Protein AF-N9QGU3-F1 (afdb_monomer_lite)

Secondary structure (DSSP, 8-state):
--HHHHHHHHHHHH-HHHHHHHHHHHHHSS-----HHHHHHHHHHHHHHHTS-S-------TTSSHHHHHHTHHHHHHHH-TT---------HHHHHHHHHS-EEE--SSSS-EEEEETTEEEEES-EEE---SSSS--HHHHHHHHHHHHHHHIIIIIS--

Radius of gyration: 21.76 Å; chains: 1; bounding box: 50×53×53 Å

Foldseek 3Di:
DDPVVVVLVVCLLQWLLSVLQVVCCVVPVDGDDDDPVSRVVRVVLNCVLVVVDVDDDDDDDPPPCVVSSVVSSVVSSCVNPVPDDDDDDDDDPVVVVCCQAQWDKAADDPDQWDWDQDPNDIDTDRIDTGHHDNDDDQDPVNVVVVCVVVVVCCVVPPVPPD

Sequence (162 aa):
MDLQTQVEKKLCEDEHLYFTRRFFKPRMGFKFTVNWHHVYISWIIDQVIAGEIANVVINVPPGAGKTELTTNLIPRGLALNARSRFLYLSFSQSLVAPHLHYGATILPKNGQYITFAVGGQYRKVKQSILPPRTQLGINAEDEAMVLDIVGSFIDEHLLRGT

Structure (mmCIF, N/CA/C/O backbone):
data_AF-N9QGU3-F1
#
_entry.id   AF-N9QGU3-F1
#
loop_
_atom_site.group_PDB
_atom_site.id
_atom_site.type_symbol
_atom_site.label_atom_id
_atom_site.label_alt_id
_atom_site.label_comp_id
_atom_site.label_asym_id
_atom_site.label_entity_id
_atom_site.label_seq_id
_atom_site.pdbx_PDB_ins_code
_atom_site.Cartn_x
_atom_site.Cartn_y
_atom_site.Cartn_z
_atom_site.occupancy
_atom_site.B_iso_or_equiv
_atom_site.auth_seq_id
_atom_site.auth_comp_id
_atom_site.auth_asym_id
_atom_site.auth_atom_id
_atom_site.pdbx_PDB_model_num
ATOM 1 N N . MET A 1 1 ? -14.659 0.119 25.244 1.00 64.62 1 MET A N 1
ATOM 2 C CA . MET A 1 1 ? -14.493 0.845 23.966 1.00 64.62 1 MET A CA 1
ATOM 3 C C . MET A 1 1 ? -15.879 1.302 23.548 1.00 64.62 1 MET A C 1
ATOM 5 O O . MET A 1 1 ? -16.780 0.473 23.591 1.00 64.62 1 MET A O 1
ATOM 9 N N . ASP A 1 2 ? -16.070 2.586 23.254 1.00 92.56 2 ASP A N 1
ATOM 10 C CA . ASP A 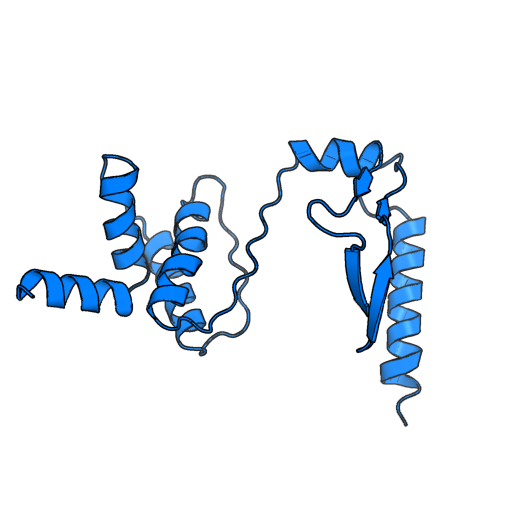1 2 ? -17.379 3.125 22.856 1.00 92.56 2 ASP A CA 1
ATOM 11 C C . ASP A 1 2 ? -17.925 2.420 21.596 1.00 92.56 2 ASP A C 1
ATOM 13 O O . ASP A 1 2 ? -17.138 1.937 20.776 1.00 92.56 2 ASP A O 1
ATOM 17 N N . LEU A 1 3 ? -19.252 2.322 21.458 1.00 91.62 3 LEU A N 1
ATOM 18 C CA . LEU A 1 3 ? -19.908 1.599 20.358 1.00 91.62 3 LEU A CA 1
ATOM 19 C C . LEU A 1 3 ? -19.495 2.181 19.003 1.00 91.62 3 LEU A C 1
ATOM 21 O O . LEU A 1 3 ? -19.197 1.437 18.069 1.00 91.62 3 LEU A O 1
ATOM 25 N N . GLN A 1 4 ? -19.395 3.508 18.922 1.00 90.56 4 GLN A N 1
ATOM 26 C CA . GLN A 1 4 ? -18.960 4.195 17.714 1.00 90.56 4 GLN A CA 1
ATOM 27 C C . GLN A 1 4 ? -17.544 3.765 17.316 1.00 90.56 4 GLN A C 1
ATOM 29 O O . GLN A 1 4 ? -17.307 3.383 16.173 1.00 90.56 4 GLN A O 1
ATOM 34 N N . THR A 1 5 ? -16.617 3.727 18.272 1.00 90.81 5 THR A N 1
ATOM 35 C CA . THR A 1 5 ? -15.236 3.287 18.036 1.00 90.81 5 THR A CA 1
ATOM 36 C C . THR A 1 5 ? -15.157 1.831 17.576 1.00 90.81 5 THR A C 1
ATOM 38 O O . THR A 1 5 ? -14.305 1.496 16.755 1.00 90.81 5 THR A O 1
ATOM 41 N N . GLN A 1 6 ? -16.042 0.958 18.067 1.00 92.94 6 GLN A N 1
ATOM 42 C CA . GLN A 1 6 ? -16.099 -0.437 17.616 1.00 92.94 6 GLN A CA 1
ATOM 43 C C . GLN A 1 6 ? -16.552 -0.544 16.154 1.00 92.94 6 GLN A C 1
ATOM 45 O O . GLN A 1 6 ? -15.943 -1.284 15.382 1.00 92.94 6 GLN A O 1
ATOM 50 N N . VAL A 1 7 ? -17.562 0.235 15.754 1.00 94.94 7 VAL A N 1
ATOM 51 C CA . VAL A 1 7 ? -18.033 0.292 14.360 1.00 94.94 7 VAL A CA 1
ATOM 52 C C . VAL A 1 7 ? -16.955 0.871 13.441 1.00 94.94 7 VAL A C 1
ATOM 54 O O . VAL A 1 7 ? -16.657 0.278 12.408 1.00 94.94 7 VAL A O 1
ATOM 57 N N . GLU A 1 8 ? -16.314 1.981 13.825 1.00 93.69 8 GLU A N 1
ATOM 58 C CA . GLU A 1 8 ? -15.224 2.577 13.034 1.00 93.69 8 GLU A CA 1
ATOM 59 C C . GLU A 1 8 ? -14.056 1.606 12.855 1.00 93.69 8 GLU A C 1
ATOM 61 O O . GLU A 1 8 ? -13.486 1.513 11.765 1.00 93.69 8 GLU A O 1
ATOM 66 N N . LYS A 1 9 ? -13.708 0.871 13.918 1.00 94.31 9 LYS A N 1
ATOM 67 C CA . LYS A 1 9 ? -12.677 -0.164 13.868 1.00 94.31 9 LYS A CA 1
ATOM 68 C C . LYS A 1 9 ? -13.058 -1.249 12.862 1.00 94.31 9 LYS A C 1
ATOM 70 O O . LYS A 1 9 ? -12.246 -1.562 11.998 1.00 94.31 9 LYS A O 1
ATOM 75 N N . LYS A 1 10 ? -14.281 -1.779 12.943 1.00 95.38 10 LYS A N 1
ATOM 76 C CA . LYS A 1 10 ? -14.742 -2.844 12.047 1.00 95.38 10 LYS A CA 1
ATOM 77 C C . LYS A 1 10 ? -14.736 -2.398 10.581 1.00 95.38 10 LYS A C 1
ATOM 79 O O . LYS A 1 10 ? -14.210 -3.105 9.732 1.00 95.38 10 LYS A O 1
ATOM 84 N N . LEU A 1 11 ? -15.199 -1.180 10.298 1.00 95.69 11 LEU A N 1
ATOM 85 C CA . LEU A 1 11 ? -15.144 -0.599 8.950 1.00 95.69 11 LEU A CA 1
ATOM 86 C C . LEU A 1 11 ? -13.706 -0.408 8.446 1.00 95.69 11 LEU A C 1
ATOM 88 O O . LEU A 1 11 ? -13.435 -0.605 7.268 1.00 95.69 11 LEU A O 1
ATOM 92 N N . CYS A 1 12 ? -12.766 -0.043 9.321 1.00 95.25 12 CYS A N 1
ATOM 93 C CA . CYS A 1 12 ? -11.347 0.036 8.962 1.00 95.25 12 CYS A CA 1
ATOM 94 C C . CYS A 1 12 ? -10.741 -1.341 8.641 1.00 95.25 12 CYS A C 1
ATOM 96 O O . CYS A 1 12 ? -9.846 -1.440 7.798 1.00 95.25 12 CYS A O 1
ATOM 98 N N . GLU A 1 13 ? -11.196 -2.391 9.323 1.00 93.88 13 GLU A N 1
ATOM 99 C CA . GLU A 1 13 ? -10.771 -3.769 9.072 1.00 93.88 13 GLU A CA 1
ATOM 100 C C . GLU A 1 13 ? -11.359 -4.309 7.768 1.00 93.88 13 GLU A C 1
ATOM 102 O O . GLU A 1 13 ? -10.638 -4.972 7.029 1.00 93.88 13 GLU A O 1
ATOM 107 N N . ASP A 1 14 ? -12.604 -3.965 7.438 1.00 94.06 14 ASP A N 1
ATOM 108 C CA . ASP A 1 14 ? -13.337 -4.551 6.309 1.00 94.06 14 ASP A CA 1
ATOM 109 C C . ASP A 1 14 ? -13.171 -3.767 4.996 1.00 94.06 14 ASP A C 1
ATOM 111 O O . ASP A 1 14 ? -13.054 -4.378 3.938 1.00 94.06 14 ASP A O 1
ATOM 115 N N . GLU A 1 15 ? -13.084 -2.434 5.043 1.00 96.06 15 GLU A N 1
ATOM 116 C CA . GLU A 1 15 ? -13.094 -1.586 3.844 1.00 96.06 15 GLU A CA 1
ATOM 117 C C . GLU A 1 15 ? -11.818 -0.746 3.695 1.00 96.06 15 GLU A C 1
ATOM 119 O O . GLU A 1 15 ? -11.546 0.186 4.470 1.00 96.06 15 GLU A O 1
ATOM 124 N N . HIS A 1 16 ? -11.066 -0.979 2.613 1.00 96.75 16 HIS A N 1
ATOM 125 C CA . HIS A 1 16 ? -9.835 -0.227 2.349 1.00 96.75 16 HIS A CA 1
ATOM 126 C C . HIS A 1 16 ? -10.070 1.277 2.153 1.00 96.75 16 HIS A C 1
ATOM 128 O O . HIS A 1 16 ? -9.282 2.122 2.603 1.00 96.75 16 HIS A O 1
ATOM 134 N N . LEU A 1 17 ? -11.176 1.639 1.495 1.00 96.31 17 LEU A N 1
ATOM 135 C CA . LEU A 1 17 ? -11.512 3.039 1.243 1.00 96.31 17 LEU A CA 1
ATOM 136 C C . LEU A 1 17 ? -11.862 3.769 2.541 1.00 96.31 17 LEU A C 1
ATOM 138 O O . LEU A 1 17 ? -11.448 4.916 2.733 1.00 96.31 17 LEU A O 1
ATOM 142 N N . TYR A 1 18 ? -12.612 3.120 3.435 1.00 96.50 18 TYR A N 1
ATOM 143 C CA . TYR A 1 18 ? -12.956 3.700 4.728 1.00 96.50 18 TYR A CA 1
ATOM 144 C C . TYR A 1 18 ? -11.695 3.941 5.556 1.00 96.50 18 TYR A C 1
ATOM 146 O O . TYR A 1 18 ? -11.479 5.068 6.012 1.00 96.50 18 TYR A O 1
ATOM 154 N N . PHE A 1 19 ? -10.825 2.928 5.656 1.00 96.75 19 PHE A N 1
ATOM 155 C CA . PHE A 1 19 ? -9.526 3.041 6.317 1.00 96.75 19 PHE A CA 1
ATOM 156 C C . PHE A 1 19 ? -8.741 4.246 5.781 1.00 96.75 19 PHE A C 1
ATOM 158 O O . PHE A 1 19 ? -8.364 5.146 6.536 1.00 96.75 19 PHE A O 1
ATOM 165 N N . THR A 1 20 ? -8.583 4.328 4.457 1.00 95.31 20 THR A N 1
ATOM 166 C CA . THR A 1 20 ? -7.857 5.423 3.802 1.00 95.31 20 THR A C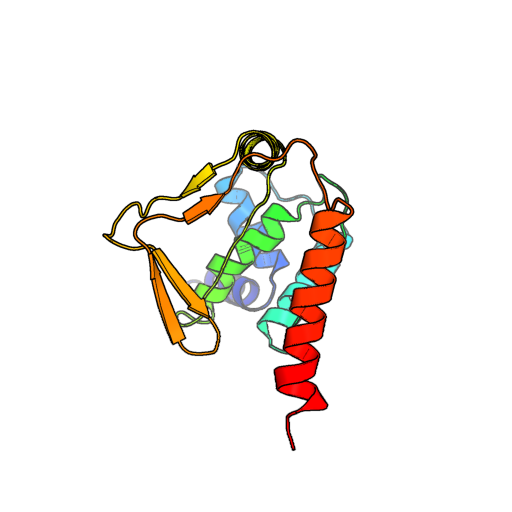A 1
ATOM 167 C C . THR A 1 20 ? -8.441 6.785 4.179 1.00 95.31 20 THR A C 1
ATOM 169 O O . THR A 1 20 ? -7.721 7.676 4.624 1.00 95.31 20 THR A O 1
ATOM 172 N N . ARG A 1 21 ? -9.764 6.960 4.083 1.00 94.62 21 ARG A N 1
ATOM 173 C CA . ARG A 1 21 ? -10.427 8.235 4.409 1.00 94.62 21 ARG A CA 1
ATOM 174 C C . ARG A 1 21 ? -10.283 8.604 5.886 1.00 94.62 21 ARG A C 1
ATOM 176 O O . ARG A 1 21 ? -10.092 9.783 6.206 1.00 94.62 21 ARG A O 1
ATOM 183 N N . ARG A 1 22 ? -10.384 7.611 6.773 1.00 94.50 22 ARG A N 1
ATOM 184 C CA . ARG A 1 22 ? -10.334 7.787 8.227 1.00 94.50 22 ARG A CA 1
ATOM 185 C C . ARG A 1 22 ? -8.969 8.274 8.701 1.00 94.50 22 ARG A C 1
ATOM 187 O O . ARG A 1 22 ? -8.927 9.128 9.591 1.00 94.50 22 ARG A O 1
ATOM 194 N N . PHE A 1 23 ? -7.890 7.775 8.097 1.00 93.19 23 PHE A N 1
ATOM 195 C CA . PHE A 1 23 ? -6.513 8.170 8.418 1.00 93.19 23 PHE A CA 1
ATOM 196 C C . PHE A 1 23 ? -5.998 9.346 7.574 1.00 93.19 23 PHE A C 1
ATOM 198 O O . PHE A 1 23 ? -5.131 10.091 8.031 1.00 93.19 23 PHE A O 1
ATOM 205 N N . PHE A 1 24 ? -6.583 9.603 6.401 1.00 93.06 24 PHE A N 1
ATOM 206 C CA . PHE A 1 24 ? -6.253 10.774 5.586 1.00 93.06 24 PHE A CA 1
ATOM 207 C C . PHE A 1 24 ? -6.634 12.090 6.271 1.00 93.06 24 PHE A C 1
ATOM 209 O O . PHE A 1 24 ? -5.816 13.004 6.362 1.00 93.06 24 PHE A O 1
ATOM 216 N N . LYS A 1 25 ? -7.869 12.188 6.783 1.00 91.25 25 LYS A N 1
ATOM 217 C CA . LYS A 1 25 ? -8.404 13.424 7.376 1.00 91.25 25 LYS A CA 1
ATOM 218 C C . LYS A 1 25 ? -7.527 14.009 8.498 1.00 91.25 25 LYS A C 1
ATOM 220 O O . LYS A 1 25 ? -7.215 15.194 8.412 1.00 91.25 25 LYS A O 1
ATOM 225 N N . PRO A 1 26 ? -7.121 13.246 9.533 1.00 91.94 26 PRO A N 1
ATOM 226 C CA . PRO A 1 26 ? -6.262 13.787 10.585 1.00 91.94 26 PRO A CA 1
ATOM 227 C C . PRO A 1 26 ? -4.847 14.114 10.089 1.00 91.94 26 PRO A C 1
ATOM 229 O O . PRO A 1 26 ? -4.231 15.028 10.620 1.00 91.94 26 PRO A O 1
ATOM 232 N N . ARG A 1 27 ? -4.337 13.407 9.068 1.00 91.75 27 ARG A N 1
ATOM 233 C CA . ARG A 1 27 ? -2.981 13.621 8.541 1.00 91.75 27 ARG A CA 1
ATOM 234 C C . ARG A 1 27 ? -2.871 14.854 7.646 1.00 91.75 27 ARG A C 1
ATOM 236 O O . ARG A 1 27 ? -1.864 15.547 7.695 1.00 91.75 27 ARG A O 1
ATOM 243 N N . MET A 1 28 ? -3.891 15.110 6.829 1.00 90.12 28 MET A N 1
ATOM 244 C CA . MET A 1 28 ? -3.870 16.170 5.814 1.00 90.12 28 MET A CA 1
ATOM 245 C C . MET A 1 28 ? -4.678 17.409 6.214 1.00 90.12 28 MET A C 1
ATOM 247 O O . MET A 1 28 ? -4.553 18.449 5.578 1.00 90.12 28 MET A O 1
ATOM 251 N N . GLY A 1 29 ? -5.527 17.317 7.242 1.00 90.88 29 GLY A N 1
ATOM 252 C CA . GLY A 1 29 ? -6.356 18.428 7.722 1.00 90.88 29 GLY A CA 1
ATOM 253 C C . GLY A 1 29 ? -7.638 18.675 6.915 1.00 90.88 29 GLY A C 1
ATOM 254 O O . GLY A 1 29 ? -8.444 19.521 7.293 1.00 90.88 29 GLY A O 1
ATOM 255 N N . PHE A 1 30 ? -7.885 17.917 5.841 1.00 92.00 30 PHE A N 1
ATOM 256 C CA . PHE A 1 30 ? -9.101 18.008 5.026 1.00 92.00 30 PHE A CA 1
ATOM 257 C C . PHE A 1 30 ? -9.639 16.626 4.634 1.00 92.00 30 PHE A C 1
ATOM 259 O O . PHE A 1 30 ? -8.974 15.602 4.785 1.00 92.00 30 PHE A O 1
ATOM 266 N N . LYS A 1 31 ? -10.894 16.571 4.170 1.00 91.31 31 LYS A N 1
ATOM 267 C CA . LYS A 1 31 ? -11.543 15.309 3.783 1.00 91.31 31 LYS A CA 1
ATOM 268 C C . LYS A 1 31 ? -10.977 14.796 2.458 1.00 91.31 31 LYS A C 1
ATOM 270 O O . LYS A 1 31 ? -10.845 15.556 1.508 1.00 91.31 31 LYS A O 1
ATOM 275 N N . PHE A 1 32 ? -10.732 13.492 2.376 1.00 92.12 32 PHE A N 1
ATOM 276 C CA . PHE A 1 32 ? -10.380 12.838 1.119 1.00 92.12 32 PHE A CA 1
ATOM 277 C C . PHE A 1 32 ? -11.567 12.878 0.144 1.00 92.12 32 PHE A C 1
ATOM 279 O O . PHE A 1 32 ? -12.641 12.349 0.457 1.00 92.12 32 PHE A O 1
ATOM 286 N N . THR A 1 33 ? -11.374 13.489 -1.026 1.00 91.81 33 THR A N 1
ATOM 287 C CA . THR A 1 33 ? -12.392 13.556 -2.083 1.00 91.81 33 THR A CA 1
ATOM 288 C C . THR A 1 33 ? -12.451 12.228 -2.831 1.00 91.81 33 THR A C 1
ATOM 290 O O . THR A 1 33 ? -11.509 11.828 -3.515 1.00 91.81 33 THR A O 1
ATOM 293 N N . VAL A 1 34 ? -13.570 11.523 -2.683 1.00 93.44 34 VAL A N 1
ATOM 294 C CA . VAL A 1 34 ? -13.781 10.214 -3.307 1.00 93.44 34 VAL A CA 1
ATOM 295 C C . VAL A 1 34 ? -14.281 10.397 -4.737 1.00 93.44 34 VAL A C 1
ATOM 297 O O . VAL A 1 34 ? -15.135 11.237 -4.999 1.00 93.44 34 VAL A O 1
ATOM 300 N N . ASN A 1 35 ? -13.755 9.579 -5.642 1.00 92.06 35 ASN A N 1
ATOM 301 C CA . ASN A 1 35 ? -14.207 9.447 -7.019 1.00 92.06 35 ASN A CA 1
ATOM 302 C C . ASN A 1 35 ? -14.414 7.946 -7.306 1.00 92.06 35 ASN A C 1
ATOM 304 O O . ASN A 1 35 ? -13.922 7.107 -6.545 1.00 92.06 35 ASN A O 1
ATOM 308 N N . TRP A 1 36 ? -15.144 7.602 -8.367 1.00 94.81 36 TRP A N 1
ATOM 309 C CA . TRP A 1 36 ? -15.560 6.233 -8.686 1.00 94.81 36 TRP A CA 1
ATOM 310 C C . TRP A 1 36 ? -14.375 5.261 -8.759 1.00 94.81 36 TRP A C 1
ATOM 312 O O . TRP A 1 36 ? -14.449 4.147 -8.242 1.00 94.81 36 TRP A O 1
ATOM 322 N N . HIS A 1 37 ? -13.240 5.697 -9.314 1.00 92.25 37 HIS A N 1
ATOM 323 C CA . HIS A 1 37 ? -12.059 4.848 -9.456 1.00 92.25 37 HIS A CA 1
ATOM 324 C C . HIS A 1 37 ? -11.413 4.530 -8.106 1.00 92.25 37 HIS A C 1
ATOM 326 O O . HIS A 1 37 ? -10.859 3.450 -7.945 1.00 92.25 37 HIS A O 1
ATOM 332 N N . HIS A 1 38 ? -11.529 5.409 -7.103 1.00 94.94 38 HIS A N 1
ATOM 333 C CA . HIS A 1 38 ? -11.060 5.106 -5.747 1.00 94.94 38 HIS A CA 1
ATOM 334 C C . HIS A 1 38 ? -11.871 3.970 -5.117 1.00 94.94 38 HIS A C 1
ATOM 336 O O . HIS A 1 38 ? -11.296 3.138 -4.419 1.00 94.94 38 HIS A O 1
ATOM 342 N N . VAL A 1 39 ? -13.183 3.926 -5.373 1.00 95.44 39 VAL A N 1
ATOM 343 C CA . VAL A 1 39 ? -14.062 2.844 -4.904 1.00 95.44 39 VAL A CA 1
ATOM 344 C C . VAL A 1 39 ? -13.638 1.528 -5.546 1.00 95.44 39 VAL A C 1
ATOM 346 O O . VAL A 1 39 ? -13.387 0.557 -4.839 1.00 95.44 39 VAL A O 1
ATOM 349 N N . TYR A 1 40 ? -13.461 1.526 -6.868 1.00 95.44 40 TYR A N 1
ATOM 350 C CA . TYR A 1 40 ? -13.082 0.323 -7.604 1.00 95.44 40 TYR A CA 1
ATOM 351 C C . TYR A 1 40 ? -11.686 -0.196 -7.229 1.00 95.44 40 TYR A C 1
ATOM 353 O O . TYR A 1 40 ? -11.520 -1.378 -6.945 1.00 95.44 40 TYR A O 1
ATOM 361 N N . ILE A 1 41 ? -10.684 0.685 -7.144 1.00 95.25 41 ILE A N 1
ATOM 362 C CA . ILE A 1 41 ? -9.324 0.308 -6.730 1.00 95.25 41 ILE A CA 1
ATOM 363 C C . ILE A 1 41 ? -9.315 -0.226 -5.296 1.00 95.25 41 ILE A C 1
ATOM 365 O O . ILE A 1 41 ? -8.625 -1.200 -5.016 1.00 95.25 41 ILE A O 1
ATOM 369 N N . SER A 1 42 ? -10.081 0.390 -4.391 1.00 95.94 42 SER A N 1
ATOM 370 C CA . SER A 1 42 ? -10.168 -0.079 -3.005 1.00 95.94 42 SER A CA 1
ATOM 371 C C . SER A 1 42 ? -10.791 -1.466 -2.922 1.00 95.94 42 SER A C 1
ATOM 373 O O . SER A 1 42 ? -10.243 -2.313 -2.231 1.00 95.94 42 SER A O 1
ATOM 375 N N . TRP A 1 43 ? -11.850 -1.726 -3.696 1.00 96.00 43 TRP A N 1
ATOM 376 C CA . TRP A 1 43 ? -12.441 -3.060 -3.795 1.00 96.00 43 TRP A CA 1
ATOM 377 C C . TRP A 1 43 ? -11.429 -4.098 -4.297 1.00 96.00 43 TRP A C 1
ATOM 379 O O . TRP A 1 43 ? -11.297 -5.158 -3.693 1.00 96.00 43 TRP A O 1
ATOM 389 N N . ILE A 1 44 ? -10.648 -3.779 -5.337 1.00 96.50 44 ILE A N 1
ATOM 390 C CA . ILE A 1 44 ? -9.570 -4.662 -5.815 1.00 96.50 44 ILE A CA 1
ATOM 391 C C . ILE A 1 44 ? -8.542 -4.928 -4.705 1.00 96.50 44 ILE A C 1
ATOM 393 O O . ILE A 1 44 ? -8.124 -6.066 -4.510 1.00 96.50 44 ILE A O 1
ATOM 397 N N . ILE A 1 45 ? -8.135 -3.894 -3.964 1.00 95.50 45 ILE A N 1
ATOM 398 C CA . ILE A 1 45 ? -7.202 -4.039 -2.839 1.00 95.50 45 ILE A CA 1
ATOM 399 C C . ILE A 1 45 ? -7.792 -4.940 -1.744 1.00 95.50 45 ILE A C 1
ATOM 401 O O . ILE A 1 45 ? -7.071 -5.772 -1.197 1.00 95.50 45 ILE A O 1
ATOM 405 N N . ASP A 1 46 ? -9.087 -4.818 -1.451 1.00 96.12 46 ASP A N 1
ATOM 406 C CA . ASP A 1 46 ? -9.774 -5.694 -0.499 1.00 96.12 46 ASP A CA 1
ATOM 407 C C . ASP A 1 46 ? -9.739 -7.162 -0.959 1.00 96.12 46 ASP A C 1
ATOM 409 O O . ASP A 1 46 ? -9.451 -8.042 -0.149 1.00 96.12 46 ASP A O 1
ATOM 413 N N . GLN A 1 47 ? -9.910 -7.435 -2.259 1.00 96.31 47 GLN A N 1
ATOM 414 C CA . GLN A 1 47 ? -9.754 -8.790 -2.813 1.00 96.31 47 GLN A CA 1
ATOM 415 C C . GLN A 1 47 ? -8.315 -9.324 -2.686 1.00 96.31 47 GLN A C 1
ATOM 417 O O . GLN A 1 47 ? -8.115 -10.506 -2.411 1.00 96.31 47 GLN A O 1
ATOM 422 N N . VAL A 1 48 ? -7.301 -8.464 -2.845 1.00 94.38 48 VAL A N 1
ATOM 423 C CA . VAL A 1 48 ? -5.889 -8.845 -2.641 1.00 94.38 48 VAL A CA 1
ATOM 424 C C . VAL A 1 48 ? -5.621 -9.200 -1.177 1.00 94.38 48 VAL A C 1
ATOM 426 O O . VAL A 1 48 ? -4.962 -10.198 -0.897 1.00 94.38 48 VAL A O 1
ATOM 429 N N . ILE A 1 49 ? -6.146 -8.417 -0.231 1.00 92.94 49 ILE A N 1
ATOM 430 C CA . ILE A 1 49 ? -5.992 -8.689 1.208 1.00 92.94 49 ILE A CA 1
ATOM 431 C C . ILE A 1 49 ? -6.714 -9.977 1.610 1.00 92.94 49 ILE A C 1
ATOM 433 O O . ILE A 1 49 ? -6.183 -10.735 2.422 1.00 92.94 49 ILE A O 1
ATOM 437 N N . ALA A 1 50 ? -7.890 -10.238 1.034 1.00 92.38 50 ALA A N 1
ATOM 438 C CA . ALA A 1 50 ? -8.630 -11.481 1.240 1.00 92.38 50 ALA A CA 1
ATOM 439 C C . ALA A 1 50 ? -7.908 -12.715 0.662 1.00 92.38 50 ALA A C 1
ATOM 441 O O . ALA A 1 50 ? -8.217 -13.838 1.049 1.00 92.38 50 ALA A O 1
ATOM 442 N N . GLY A 1 51 ? -6.924 -12.516 -0.223 1.00 93.12 51 GLY A N 1
ATOM 443 C CA . GLY A 1 51 ? -6.191 -13.591 -0.892 1.00 93.12 51 GLY A CA 1
ATOM 444 C C . GLY A 1 51 ? -6.866 -14.112 -2.163 1.00 93.12 51 GLY A C 1
ATOM 445 O O . GLY A 1 51 ? -6.335 -15.023 -2.790 1.00 93.12 51 GLY A O 1
ATOM 446 N N . GLU A 1 52 ? -7.984 -13.510 -2.578 1.00 96.56 52 GLU A N 1
ATOM 447 C CA . GLU A 1 52 ? -8.714 -13.865 -3.804 1.00 96.56 52 GLU A CA 1
ATOM 448 C C . GLU A 1 52 ? -7.941 -13.454 -5.069 1.00 96.56 52 GLU A C 1
ATOM 450 O O . GLU A 1 52 ? -8.055 -14.081 -6.122 1.00 96.56 52 GLU A O 1
ATOM 455 N N . ILE A 1 53 ? -7.114 -12.404 -4.972 1.00 95.38 53 ILE A N 1
ATOM 456 C CA . ILE A 1 53 ? -6.247 -11.932 -6.059 1.00 95.38 53 ILE A CA 1
ATOM 457 C C . ILE A 1 53 ? -4.790 -11.947 -5.598 1.00 95.38 53 ILE A C 1
ATOM 459 O O . ILE A 1 53 ? -4.373 -11.127 -4.783 1.00 95.38 53 ILE A O 1
ATOM 463 N N . ALA A 1 54 ? -3.987 -12.843 -6.175 1.00 92.31 54 ALA A N 1
ATOM 464 C CA . ALA A 1 54 ? -2.562 -12.949 -5.856 1.00 92.31 54 ALA A CA 1
ATOM 465 C C . ALA A 1 54 ? -1.710 -11.840 -6.501 1.00 92.31 54 ALA A C 1
ATOM 467 O O . ALA A 1 54 ? -0.760 -11.357 -5.892 1.00 92.31 54 ALA A O 1
ATOM 468 N N . ASN A 1 55 ? -2.039 -11.437 -7.735 1.00 93.06 55 ASN A N 1
ATOM 469 C CA . ASN A 1 55 ? -1.270 -10.460 -8.506 1.00 93.06 55 ASN A CA 1
ATOM 470 C C . ASN A 1 55 ? -2.210 -9.471 -9.196 1.00 93.06 55 ASN A C 1
ATOM 472 O O . ASN A 1 55 ? -3.158 -9.877 -9.864 1.00 93.06 55 ASN A O 1
ATOM 476 N N . VAL A 1 56 ? -1.923 -8.174 -9.070 1.00 93.44 56 VAL A N 1
ATOM 477 C CA . VAL A 1 56 ? -2.724 -7.107 -9.675 1.00 9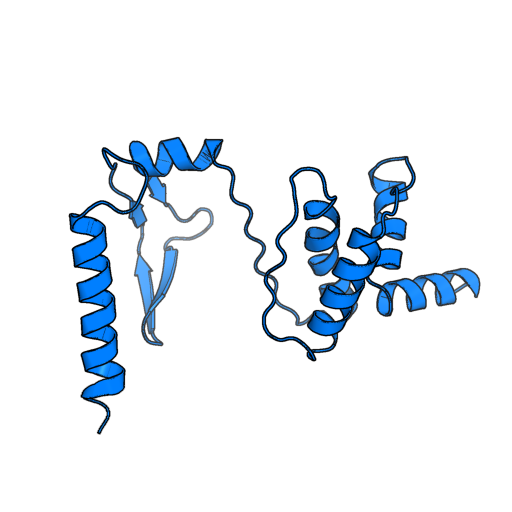3.44 56 VAL A CA 1
ATOM 478 C C . VAL A 1 56 ? -1.832 -6.041 -10.305 1.00 93.44 56 VAL A C 1
ATOM 480 O O . VAL A 1 56 ? -0.824 -5.634 -9.727 1.00 93.44 56 VAL A O 1
ATOM 483 N N . VAL A 1 57 ? -2.233 -5.548 -11.478 1.00 93.44 57 VAL A N 1
ATOM 484 C CA . VAL A 1 57 ? -1.661 -4.354 -12.110 1.00 93.44 57 VAL A CA 1
ATOM 485 C C . VAL A 1 57 ? -2.756 -3.298 -12.223 1.00 93.44 57 VAL A C 1
ATOM 487 O O . VAL A 1 57 ? -3.804 -3.544 -12.813 1.00 93.44 57 VAL A O 1
ATOM 490 N N . ILE A 1 58 ? -2.515 -2.115 -11.656 1.00 89.62 58 ILE A N 1
ATOM 491 C CA . ILE A 1 58 ? -3.464 -0.996 -11.671 1.00 89.62 58 ILE A CA 1
ATOM 492 C C . ILE A 1 58 ? -2.869 0.132 -12.513 1.00 89.62 58 ILE A C 1
ATOM 494 O O . ILE A 1 58 ? -1.911 0.784 -12.096 1.00 89.62 58 ILE A O 1
ATOM 498 N N . ASN A 1 59 ? -3.448 0.374 -13.689 1.00 90.94 59 ASN A N 1
ATOM 499 C CA . ASN A 1 59 ? -3.061 1.483 -14.557 1.00 90.94 59 ASN A CA 1
ATOM 500 C C . ASN A 1 59 ? -3.995 2.681 -14.338 1.00 90.94 59 ASN A C 1
ATOM 502 O O . ASN A 1 59 ? -5.198 2.584 -14.575 1.00 90.94 59 ASN A O 1
ATOM 506 N N . VAL A 1 60 ? -3.447 3.805 -13.878 1.00 87.19 60 VAL A N 1
ATOM 507 C CA . VAL A 1 60 ? -4.206 5.026 -13.576 1.00 87.19 60 VAL A CA 1
ATOM 508 C C . VAL A 1 60 ? -3.392 6.280 -13.896 1.00 87.19 60 VAL A C 1
ATOM 510 O O . VAL A 1 60 ? -2.165 6.266 -13.752 1.00 87.19 60 VAL A O 1
ATOM 513 N N . PRO A 1 61 ? -4.051 7.389 -14.280 1.00 85.38 61 PRO A N 1
ATOM 514 C CA . PRO A 1 61 ? -3.367 8.636 -14.596 1.00 85.38 61 PRO A CA 1
ATOM 515 C C . PRO A 1 61 ? -2.681 9.267 -13.367 1.00 85.38 61 PRO A C 1
ATOM 517 O O . PRO A 1 61 ? -2.998 8.944 -12.212 1.00 85.38 61 PRO A O 1
ATOM 520 N N . PRO A 1 62 ? -1.739 10.206 -13.581 1.00 84.12 62 PRO A N 1
ATOM 521 C CA . PRO A 1 62 ? -1.171 10.994 -12.493 1.00 84.12 62 PRO A CA 1
ATOM 522 C C . PRO A 1 62 ? -2.268 11.757 -11.733 1.00 84.12 62 PRO A C 1
ATOM 524 O O . PRO A 1 62 ? -3.283 12.152 -12.296 1.00 84.12 62 PRO A O 1
ATOM 527 N N . GLY A 1 63 ? -2.075 11.942 -10.425 1.00 81.88 63 GLY A N 1
ATOM 528 C CA . GLY A 1 63 ? -3.055 12.617 -9.565 1.00 81.88 63 GLY A CA 1
ATOM 529 C C . GLY A 1 63 ? -4.270 11.770 -9.155 1.00 81.88 63 GLY A C 1
ATOM 530 O O . GLY A 1 63 ? -5.068 12.233 -8.348 1.00 81.88 63 GLY A O 1
ATOM 531 N N . ALA A 1 64 ? -4.389 10.514 -9.599 1.00 85.69 64 ALA A N 1
ATOM 532 C CA . ALA A 1 64 ? -5.526 9.634 -9.287 1.00 85.69 64 ALA A CA 1
ATOM 533 C C . ALA A 1 64 ? -5.590 9.113 -7.831 1.00 85.69 64 ALA A C 1
ATOM 535 O O . ALA A 1 64 ? -6.225 8.096 -7.573 1.00 85.69 64 ALA A O 1
ATOM 536 N N . GLY A 1 65 ? -4.871 9.724 -6.883 1.00 84.50 65 GLY A N 1
ATOM 537 C CA . GLY A 1 65 ? -4.853 9.275 -5.484 1.00 84.50 65 GLY A CA 1
ATOM 538 C C . GLY A 1 65 ? -4.177 7.916 -5.241 1.00 84.50 65 GLY A C 1
ATOM 539 O O . GLY A 1 65 ? -4.166 7.444 -4.108 1.00 84.50 65 GLY A O 1
ATOM 540 N N . LYS A 1 66 ? -3.566 7.301 -6.268 1.00 88.69 66 LYS A N 1
ATOM 541 C CA . LYS A 1 66 ? -2.949 5.962 -6.189 1.00 88.69 66 LYS A CA 1
ATOM 542 C C . LYS A 1 66 ? -1.981 5.794 -5.025 1.00 88.69 66 LYS A C 1
ATOM 544 O O . LYS A 1 66 ? -2.055 4.795 -4.327 1.00 88.69 66 LYS A O 1
ATOM 549 N N . THR A 1 67 ? -1.121 6.788 -4.795 1.00 87.75 67 THR A N 1
ATOM 550 C CA . THR A 1 67 ? -0.109 6.738 -3.737 1.00 87.75 67 THR A CA 1
ATOM 551 C C . THR A 1 67 ? -0.776 6.569 -2.382 1.00 87.75 67 THR A C 1
ATOM 553 O O . THR A 1 67 ? -0.341 5.737 -1.604 1.00 87.75 67 THR A O 1
ATOM 556 N N . GLU A 1 68 ? -1.862 7.300 -2.135 1.00 90.81 68 GLU A N 1
ATOM 557 C CA . GLU A 1 68 ? -2.595 7.247 -0.873 1.00 90.81 68 GLU A CA 1
ATOM 558 C C . GLU A 1 68 ? -3.262 5.888 -0.648 1.00 90.81 68 GLU A C 1
ATOM 560 O O . GLU A 1 68 ? -3.219 5.343 0.452 1.00 90.81 68 GLU A O 1
ATOM 565 N N . LEU A 1 69 ? -3.850 5.315 -1.699 1.00 91.94 69 LEU A N 1
ATOM 566 C CA . LEU A 1 69 ? -4.476 3.998 -1.624 1.00 91.94 69 LEU A CA 1
ATOM 567 C C . LEU A 1 69 ? -3.428 2.904 -1.386 1.00 91.94 69 LEU A C 1
ATOM 569 O O . LEU A 1 69 ? -3.635 2.033 -0.545 1.00 91.94 69 LEU A O 1
ATOM 573 N N . THR A 1 70 ? -2.285 2.956 -2.072 1.00 90.81 70 THR A N 1
ATOM 574 C CA . THR A 1 70 ? -1.249 1.920 -1.954 1.00 90.81 70 THR A CA 1
ATOM 575 C C . THR A 1 70 ? -0.418 2.030 -0.679 1.00 90.81 70 THR A C 1
ATOM 577 O O . THR A 1 70 ? 0.000 1.008 -0.149 1.00 90.81 70 THR A O 1
ATOM 580 N N . THR A 1 71 ? -0.164 3.232 -0.151 1.00 90.50 71 THR A N 1
ATOM 581 C CA . THR A 1 71 ? 0.613 3.375 1.093 1.00 90.50 71 THR A CA 1
ATOM 582 C C . THR A 1 71 ? -0.182 2.918 2.305 1.00 90.50 71 THR A C 1
ATOM 584 O O . THR A 1 71 ? 0.387 2.271 3.180 1.00 90.50 71 THR A O 1
ATOM 587 N N . ASN A 1 72 ? -1.494 3.183 2.338 1.00 92.81 72 ASN A N 1
ATOM 588 C CA . ASN A 1 72 ? -2.377 2.751 3.423 1.00 92.81 72 ASN A CA 1
ATOM 589 C C . ASN A 1 72 ? -2.612 1.230 3.457 1.00 92.81 72 ASN A C 1
ATOM 591 O O . ASN A 1 72 ? -3.063 0.710 4.477 1.00 92.81 72 ASN A O 1
ATOM 595 N N . LEU A 1 73 ? -2.244 0.501 2.397 1.00 92.25 73 LEU A N 1
ATOM 596 C CA . LEU A 1 73 ? -2.269 -0.965 2.376 1.00 92.25 73 LEU A CA 1
ATOM 597 C C . LEU A 1 73 ? -1.339 -1.569 3.437 1.00 92.25 73 LEU A C 1
ATOM 599 O O . LEU A 1 73 ? -1.689 -2.554 4.077 1.00 92.25 73 LEU A O 1
ATOM 603 N N . ILE A 1 74 ? -0.177 -0.952 3.656 1.00 92.38 74 ILE A N 1
ATOM 604 C CA . ILE A 1 74 ? 0.842 -1.435 4.594 1.00 92.38 74 ILE A CA 1
ATOM 605 C C . ILE A 1 74 ? 0.351 -1.368 6.050 1.00 92.38 74 ILE A C 1
ATOM 607 O O . ILE A 1 74 ? 0.316 -2.412 6.701 1.00 92.38 74 ILE A O 1
ATOM 611 N N . PRO A 1 75 ? -0.051 -0.198 6.599 1.00 93.25 75 PRO A N 1
ATOM 612 C CA . PRO A 1 75 ? -0.529 -0.131 7.975 1.00 93.25 75 PRO A CA 1
ATOM 613 C C . PRO A 1 75 ? -1.815 -0.935 8.179 1.00 93.25 75 PRO A C 1
ATOM 615 O O . PRO A 1 75 ? -1.947 -1.572 9.221 1.00 93.25 75 PRO A O 1
ATOM 618 N N . ARG A 1 76 ? -2.735 -0.971 7.200 1.00 94.44 76 ARG A N 1
ATOM 619 C CA . ARG A 1 76 ? -3.947 -1.797 7.304 1.00 94.44 76 ARG A CA 1
ATOM 620 C C . ARG A 1 76 ? -3.614 -3.287 7.330 1.00 94.44 76 ARG A C 1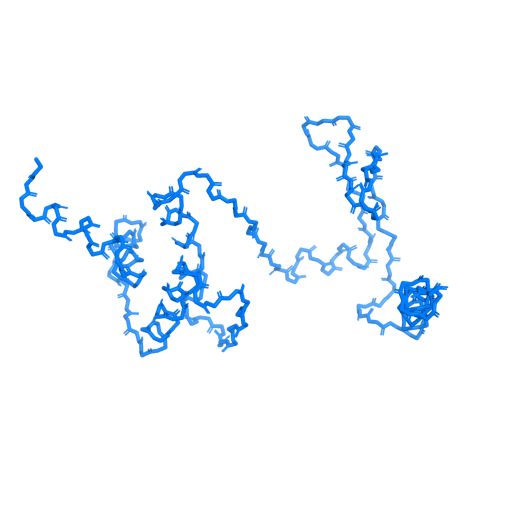
ATOM 622 O O . ARG A 1 76 ? -4.097 -4.005 8.198 1.00 94.44 76 ARG A O 1
ATOM 629 N N . GLY A 1 77 ? -2.754 -3.745 6.427 1.00 93.38 77 GLY A N 1
ATOM 630 C CA . GLY A 1 77 ? -2.341 -5.142 6.376 1.00 93.38 77 GLY A CA 1
ATOM 631 C C . GLY A 1 77 ? -1.571 -5.588 7.622 1.00 93.38 77 GLY A C 1
ATOM 632 O O . GLY A 1 77 ? -1.819 -6.680 8.123 1.00 93.38 77 GLY A O 1
ATOM 633 N N . LEU A 1 78 ? -0.719 -4.725 8.188 1.00 93.00 78 LEU A N 1
ATOM 634 C CA . LEU A 1 78 ? -0.061 -4.980 9.477 1.00 93.00 78 LEU A CA 1
ATOM 635 C C . LEU A 1 78 ? -1.057 -5.028 10.644 1.00 93.00 78 LEU A C 1
ATOM 637 O O . LEU A 1 78 ? -0.884 -5.842 11.549 1.00 93.00 78 LEU A O 1
ATOM 641 N N . ALA A 1 79 ? -2.090 -4.180 10.627 1.00 93.00 79 ALA A N 1
ATOM 642 C C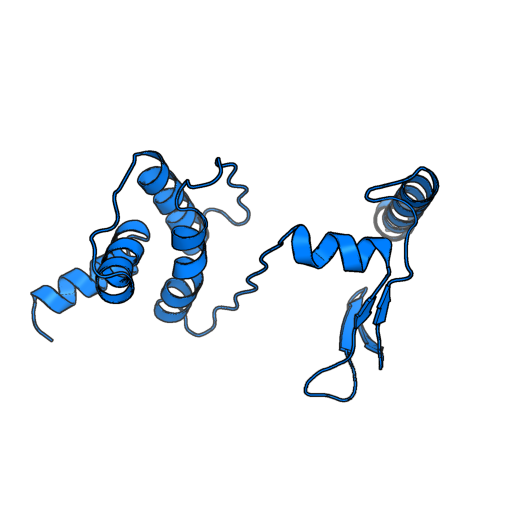A . ALA A 1 79 ? -3.136 -4.183 11.648 1.00 93.00 79 ALA A CA 1
ATOM 643 C C . ALA A 1 79 ? -3.993 -5.461 11.602 1.00 93.00 79 ALA A C 1
ATOM 645 O O . ALA A 1 79 ? -4.353 -5.984 12.654 1.00 93.00 79 ALA A O 1
ATOM 646 N N . LEU A 1 80 ? -4.278 -5.981 10.403 1.00 93.31 80 LEU A N 1
ATOM 647 C CA . LEU A 1 80 ? -5.009 -7.239 10.211 1.00 93.31 80 LEU A CA 1
ATOM 648 C C . LEU A 1 80 ? -4.143 -8.467 10.515 1.00 93.31 80 LEU A C 1
ATOM 650 O O . LEU A 1 80 ? -4.603 -9.431 11.123 1.00 93.31 80 LEU A O 1
ATOM 654 N N . ASN A 1 81 ? -2.877 -8.442 10.099 1.00 93.00 81 ASN A N 1
ATOM 655 C CA . ASN A 1 81 ? -1.936 -9.530 10.308 1.00 93.00 81 ASN A CA 1
ATOM 656 C C . ASN A 1 81 ? -0.524 -8.987 10.547 1.00 93.00 81 ASN A C 1
ATOM 658 O O . ASN A 1 81 ? 0.214 -8.689 9.607 1.00 93.00 81 ASN A O 1
ATOM 662 N N . ALA A 1 82 ? -0.095 -8.962 11.808 1.00 92.56 82 ALA A N 1
ATOM 663 C CA . ALA A 1 82 ? 1.229 -8.477 12.199 1.00 92.56 82 ALA A CA 1
ATOM 664 C C . ALA A 1 82 ? 2.407 -9.298 11.627 1.00 92.56 82 ALA A C 1
ATOM 666 O O . ALA A 1 82 ? 3.547 -8.844 11.676 1.00 92.56 82 ALA A O 1
ATOM 667 N N . ARG A 1 83 ? 2.160 -10.505 11.091 1.00 93.06 83 ARG A N 1
ATOM 668 C CA . ARG A 1 83 ? 3.184 -11.337 10.428 1.00 93.06 83 ARG A CA 1
ATOM 669 C C . ARG A 1 83 ? 3.331 -11.039 8.934 1.00 93.06 83 ARG A C 1
ATOM 671 O O . ARG A 1 83 ? 4.214 -11.607 8.292 1.00 93.06 83 ARG A O 1
ATOM 678 N N . SER A 1 84 ? 2.468 -10.195 8.368 1.00 91.06 84 SER A N 1
ATOM 679 C CA . SER A 1 84 ? 2.553 -9.795 6.964 1.00 91.06 84 SER A CA 1
ATOM 680 C C . SER A 1 84 ? 3.856 -9.036 6.680 1.00 91.06 84 SER A C 1
ATOM 682 O O . SER A 1 84 ? 4.397 -8.329 7.533 1.00 91.06 84 SER A O 1
ATOM 684 N N . ARG A 1 85 ? 4.401 -9.214 5.472 1.00 90.19 85 ARG A N 1
ATOM 685 C CA . ARG A 1 85 ? 5.643 -8.568 5.029 1.00 90.19 85 ARG A CA 1
ATOM 686 C C . ARG A 1 85 ? 5.353 -7.744 3.786 1.00 90.19 85 ARG A C 1
ATOM 688 O O . ARG A 1 85 ? 4.885 -8.285 2.791 1.00 90.19 85 ARG A O 1
ATOM 695 N N . PHE A 1 86 ? 5.678 -6.458 3.837 1.00 88.06 86 PHE A N 1
ATOM 696 C CA . PHE A 1 86 ? 5.485 -5.535 2.722 1.00 88.06 86 PHE A CA 1
ATOM 697 C C . PHE A 1 86 ? 6.827 -5.095 2.152 1.00 88.06 86 PHE A C 1
ATOM 699 O O . PHE A 1 86 ? 7.724 -4.695 2.894 1.00 88.06 86 PHE A O 1
ATOM 706 N N . LEU A 1 87 ? 6.939 -5.126 0.826 1.00 87.44 87 LEU A N 1
ATOM 707 C CA . LEU A 1 87 ? 7.998 -4.453 0.087 1.00 87.44 87 LEU A CA 1
ATOM 708 C C . LEU A 1 87 ? 7.356 -3.315 -0.705 1.00 87.44 87 LEU A C 1
ATOM 710 O O . LEU A 1 87 ? 6.652 -3.555 -1.680 1.00 87.44 87 LEU A O 1
ATOM 714 N N . TYR A 1 88 ? 7.576 -2.080 -0.264 1.00 85.06 88 TYR A N 1
ATOM 715 C CA . TYR A 1 88 ? 7.074 -0.897 -0.953 1.00 85.06 88 TYR A CA 1
ATOM 716 C C . TYR A 1 88 ? 8.199 -0.243 -1.742 1.00 85.06 88 TYR A C 1
ATOM 718 O O . TYR A 1 88 ? 9.186 0.215 -1.164 1.00 85.06 88 TYR A O 1
ATOM 726 N N . LEU A 1 89 ? 8.041 -0.200 -3.061 1.00 83.12 89 LEU A N 1
ATOM 727 C CA . LEU A 1 89 ? 8.994 0.418 -3.973 1.00 83.12 89 LEU A CA 1
ATOM 728 C C . LEU A 1 89 ? 8.319 1.594 -4.670 1.00 83.12 89 LEU A C 1
ATOM 730 O O . LEU A 1 89 ? 7.222 1.471 -5.210 1.00 83.12 89 LEU A O 1
ATOM 734 N N . SER A 1 90 ? 8.992 2.739 -4.674 1.00 76.00 90 SER A N 1
ATOM 735 C CA . SER A 1 90 ? 8.588 3.905 -5.452 1.00 76.00 90 SER A CA 1
ATOM 736 C C . SER A 1 90 ? 9.722 4.308 -6.377 1.00 76.00 90 SER A C 1
ATOM 738 O O . SER A 1 90 ? 10.857 4.462 -5.930 1.00 76.00 90 SER A O 1
ATOM 740 N N . PHE A 1 91 ? 9.401 4.517 -7.648 1.00 71.56 91 PHE A N 1
ATOM 741 C CA . PHE A 1 91 ? 10.347 4.958 -8.663 1.00 71.56 91 PHE A CA 1
ATOM 742 C C . PHE A 1 91 ? 10.132 6.445 -8.958 1.00 71.56 91 PHE A C 1
ATOM 744 O O . PHE A 1 91 ? 9.001 6.863 -9.215 1.00 71.56 91 PHE A O 1
ATOM 751 N N . SER A 1 92 ? 11.200 7.245 -8.946 1.00 60.78 92 SER A N 1
ATOM 752 C CA . SER A 1 92 ? 11.181 8.597 -9.507 1.00 60.78 92 SER A CA 1
ATOM 753 C C . SER A 1 92 ? 12.241 8.722 -10.596 1.00 60.78 92 SER A C 1
ATOM 755 O O . SER A 1 92 ? 13.405 8.362 -10.418 1.00 60.78 92 SER A O 1
ATOM 757 N N . GLN A 1 93 ? 11.830 9.250 -11.748 1.00 54.06 93 GLN A N 1
ATOM 758 C CA . GLN A 1 93 ? 12.704 9.406 -12.909 1.00 54.06 93 GLN A CA 1
ATOM 759 C C . GLN A 1 93 ? 13.892 10.342 -12.621 1.00 54.06 93 GLN A C 1
ATOM 761 O O . GLN A 1 93 ? 14.984 10.118 -13.134 1.00 54.06 93 GLN A O 1
ATOM 766 N N . SER A 1 94 ? 13.713 11.341 -11.748 1.00 57.38 94 SER A N 1
ATOM 767 C CA . SER A 1 94 ? 14.753 12.307 -11.370 1.00 57.38 94 SER A CA 1
ATOM 768 C C . SER A 1 94 ? 15.899 11.708 -10.552 1.00 57.38 94 SER A C 1
ATOM 770 O O . SER A 1 94 ? 17.020 12.195 -10.651 1.00 57.38 94 SER A O 1
ATOM 772 N N . LEU A 1 95 ? 15.645 10.656 -9.766 1.00 53.91 95 LEU A N 1
ATOM 773 C CA . LEU A 1 95 ? 16.696 9.953 -9.023 1.00 53.91 95 LEU A CA 1
ATOM 774 C C . LEU A 1 95 ? 17.424 8.944 -9.909 1.00 53.91 95 LEU A C 1
ATOM 776 O O . LEU A 1 95 ? 18.615 8.722 -9.742 1.00 53.91 95 LEU A O 1
ATOM 780 N N . VAL A 1 96 ? 16.725 8.337 -10.867 1.00 53.38 96 VAL A N 1
ATOM 781 C CA . VAL A 1 96 ? 17.254 7.192 -11.611 1.00 53.38 96 VAL A CA 1
ATOM 782 C C . VAL A 1 96 ? 17.952 7.585 -12.907 1.00 53.38 96 VAL A C 1
ATOM 784 O O . VAL A 1 96 ? 18.936 6.938 -13.254 1.00 53.38 96 VAL A O 1
ATOM 787 N N . ALA A 1 97 ? 17.523 8.648 -13.596 1.00 58.09 97 ALA A N 1
ATOM 788 C CA . ALA A 1 97 ? 18.220 9.101 -14.801 1.00 58.09 97 ALA A CA 1
ATOM 789 C C . ALA A 1 97 ? 19.723 9.348 -14.541 1.00 58.09 97 ALA A C 1
ATOM 791 O O . ALA A 1 97 ? 20.532 8.825 -15.304 1.00 58.09 97 ALA A O 1
ATOM 792 N N . PRO A 1 98 ? 20.136 9.996 -13.431 1.00 59.28 98 PRO A N 1
ATOM 793 C CA . PRO A 1 98 ? 21.548 10.103 -13.088 1.00 59.28 98 PRO A CA 1
ATOM 794 C C . PRO A 1 98 ? 22.212 8.754 -12.790 1.00 59.28 98 PRO A C 1
ATOM 796 O O . PRO A 1 98 ? 23.329 8.530 -13.225 1.00 59.28 98 PRO A O 1
ATOM 799 N N . HIS A 1 99 ? 21.556 7.838 -12.075 1.00 56.81 99 HIS A N 1
ATOM 800 C CA . HIS A 1 99 ? 22.167 6.556 -11.697 1.00 56.81 99 HIS A CA 1
ATOM 801 C C . HIS A 1 99 ? 22.274 5.554 -12.854 1.00 56.81 99 HIS A C 1
ATOM 803 O O . HIS A 1 99 ? 23.213 4.765 -12.886 1.00 56.81 99 HIS A O 1
ATOM 809 N N . LEU A 1 100 ? 21.344 5.581 -13.811 1.00 60.41 100 LEU A N 1
ATOM 810 C CA . LEU A 1 100 ? 21.426 4.770 -15.027 1.00 60.41 100 LEU A CA 1
ATOM 811 C C . LEU A 1 100 ? 22.427 5.358 -16.028 1.00 60.41 100 LEU A C 1
ATOM 813 O O . LEU A 1 100 ? 23.132 4.599 -16.685 1.00 60.41 100 LEU A O 1
ATOM 817 N N . HIS A 1 101 ? 22.532 6.688 -16.120 1.00 60.44 101 HIS A N 1
ATOM 818 C CA . HIS A 1 101 ? 23.468 7.335 -17.042 1.00 60.44 101 HIS A CA 1
ATOM 819 C C . HIS A 1 101 ? 24.894 7.451 -16.495 1.00 60.44 101 HIS A C 1
ATOM 821 O O . HIS A 1 101 ? 25.850 7.097 -17.176 1.00 60.44 101 HIS A O 1
ATOM 827 N N . TYR A 1 102 ? 25.055 7.917 -15.259 1.00 68.31 102 TYR A N 1
ATOM 828 C CA . TYR A 1 102 ? 26.358 8.139 -14.620 1.00 68.31 102 TYR A CA 1
ATOM 829 C C . TYR A 1 102 ? 26.830 6.951 -13.776 1.00 68.31 102 TYR A C 1
ATOM 831 O O . TYR A 1 102 ? 27.941 6.976 -13.247 1.00 68.31 102 TYR A O 1
ATOM 839 N N . GLY A 1 103 ? 26.022 5.895 -13.688 1.00 72.94 103 GLY A N 1
ATOM 840 C CA . GLY A 1 103 ? 26.309 4.731 -12.866 1.00 72.94 103 GLY A CA 1
ATOM 841 C C . GLY A 1 103 ? 25.994 4.974 -11.391 1.00 72.94 103 GLY A C 1
ATOM 842 O O . GLY A 1 103 ? 25.656 6.078 -10.950 1.00 72.94 103 GLY A O 1
ATOM 843 N N . ALA A 1 104 ? 26.083 3.911 -10.601 1.00 78.38 104 ALA A N 1
ATOM 844 C CA . ALA A 1 104 ? 25.859 3.965 -9.167 1.00 78.38 104 ALA A CA 1
ATOM 845 C C . ALA A 1 104 ? 26.686 2.911 -8.434 1.00 78.38 104 ALA A C 1
ATOM 847 O O . ALA A 1 104 ? 26.730 1.750 -8.830 1.00 78.38 104 ALA A O 1
ATOM 848 N N . THR A 1 105 ? 27.269 3.295 -7.303 1.00 82.75 105 THR A N 1
ATOM 849 C CA . THR A 1 105 ? 27.848 2.343 -6.352 1.00 82.75 105 THR A CA 1
ATOM 850 C C . THR A 1 105 ? 26.898 2.206 -5.174 1.00 82.75 105 THR A C 1
ATOM 852 O O . THR A 1 105 ? 26.659 3.160 -4.436 1.00 82.75 105 THR A O 1
ATOM 855 N N . ILE A 1 106 ? 26.347 1.010 -4.997 1.00 85.00 106 ILE A N 1
ATOM 856 C CA . ILE A 1 106 ? 25.448 0.682 -3.895 1.00 85.00 106 ILE A CA 1
ATOM 857 C C . ILE A 1 106 ? 26.283 0.073 -2.773 1.00 85.00 106 ILE A C 1
ATOM 859 O O . ILE A 1 106 ? 26.941 -0.954 -2.959 1.00 85.00 106 ILE A O 1
ATOM 863 N N . LEU A 1 107 ? 26.228 0.707 -1.603 1.00 87.06 107 LEU A N 1
ATOM 864 C CA . LEU A 1 107 ? 26.941 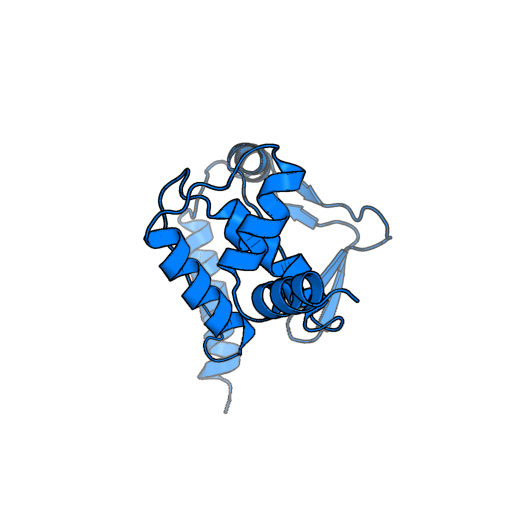0.302 -0.396 1.00 87.06 107 LEU A CA 1
ATOM 865 C C . LEU A 1 107 ? 25.949 -0.093 0.711 1.00 87.06 107 LEU A C 1
ATOM 867 O O . LEU A 1 107 ? 24.875 0.508 0.820 1.00 87.06 107 LEU A O 1
ATOM 871 N N . PRO A 1 108 ? 26.280 -1.082 1.557 1.00 85.19 108 PRO A N 1
ATOM 872 C CA . PRO A 1 108 ? 25.455 -1.437 2.701 1.00 85.19 108 PRO A CA 1
ATOM 873 C C . PRO A 1 108 ? 25.506 -0.324 3.760 1.00 85.19 108 PRO A C 1
ATOM 875 O O . PRO A 1 108 ? 26.576 0.087 4.197 1.00 85.19 108 PRO A O 1
ATOM 878 N N . LYS A 1 109 ? 24.336 0.171 4.187 1.00 78.38 109 LYS A N 1
ATOM 879 C CA . LYS A 1 109 ? 24.240 1.313 5.118 1.00 78.38 109 LYS A CA 1
ATOM 880 C C . LYS A 1 109 ? 24.481 0.932 6.584 1.00 78.38 109 LYS A C 1
ATOM 882 O O . LYS A 1 109 ? 25.155 1.659 7.299 1.00 78.38 109 LYS A O 1
ATOM 887 N N . ASN A 1 110 ? 23.935 -0.206 7.017 1.00 78.62 110 ASN A N 1
ATOM 888 C CA . ASN A 1 110 ? 23.959 -0.661 8.416 1.00 78.62 110 ASN A CA 1
ATOM 889 C C . ASN A 1 110 ? 24.595 -2.062 8.569 1.00 78.62 110 ASN A C 1
ATOM 891 O O . ASN A 1 110 ? 24.281 -2.785 9.511 1.00 78.62 110 ASN A O 1
ATOM 895 N N . GLY A 1 111 ? 25.446 -2.492 7.630 1.00 79.50 111 GLY A N 1
ATOM 896 C CA . GLY A 1 111 ? 26.055 -3.828 7.638 1.00 79.50 111 GLY A CA 1
ATOM 897 C C . GLY A 1 111 ? 27.316 -3.913 6.779 1.00 79.50 111 GLY A C 1
ATOM 898 O O . GLY A 1 111 ? 27.639 -2.977 6.060 1.00 79.50 111 GLY A O 1
ATOM 899 N N . GLN A 1 112 ? 28.032 -5.041 6.844 1.00 84.75 112 GLN A N 1
ATOM 900 C CA . GLN A 1 112 ? 29.264 -5.243 6.061 1.00 84.75 112 GLN A CA 1
ATOM 901 C C . GLN A 1 112 ? 29.015 -5.699 4.614 1.00 84.75 112 GLN A C 1
ATOM 903 O O . GLN A 1 112 ? 29.893 -5.547 3.767 1.00 84.75 112 GLN A O 1
ATOM 908 N N . TYR A 1 113 ? 27.844 -6.279 4.331 1.00 89.00 113 TYR A N 1
ATOM 909 C CA . TYR A 1 113 ? 27.530 -6.872 3.033 1.00 89.00 113 TYR A CA 1
ATOM 910 C C . TYR A 1 113 ? 26.086 -6.588 2.618 1.00 89.00 113 TYR A C 1
ATOM 912 O O . TYR A 1 113 ? 25.176 -6.587 3.449 1.00 89.00 113 TYR A O 1
ATOM 920 N N . ILE A 1 114 ? 25.883 -6.429 1.314 1.00 87.00 114 ILE A N 1
ATOM 921 C CA . ILE A 1 114 ? 24.593 -6.563 0.639 1.00 87.00 114 ILE A CA 1
ATOM 922 C C . ILE A 1 114 ? 24.416 -8.048 0.318 1.00 87.00 114 ILE A C 1
ATOM 924 O O . ILE A 1 114 ? 25.363 -8.706 -0.116 1.00 87.00 114 ILE A O 1
ATOM 928 N N . THR A 1 115 ? 23.227 -8.591 0.564 1.00 85.50 115 THR A N 1
ATOM 929 C CA . THR A 1 115 ? 22.947 -10.014 0.338 1.00 85.50 115 THR A CA 1
ATOM 930 C C . THR A 1 115 ? 21.864 -10.170 -0.723 1.00 85.50 115 THR A C 1
ATOM 932 O O . THR A 1 115 ? 20.800 -9.571 -0.595 1.00 85.50 115 THR A O 1
ATOM 935 N N . PHE A 1 116 ? 22.125 -10.993 -1.737 1.00 83.56 116 PHE A N 1
ATOM 936 C CA . PHE A 1 116 ? 21.192 -11.309 -2.819 1.00 83.56 116 PHE A CA 1
ATOM 937 C C . PHE A 1 116 ? 20.795 -12.780 -2.760 1.00 83.56 116 PHE A C 1
ATOM 939 O O . PHE A 1 116 ? 21.656 -13.638 -2.570 1.00 83.56 116 PHE A O 1
ATOM 946 N N . ALA A 1 117 ? 19.508 -13.068 -2.933 1.00 81.00 117 ALA A N 1
ATOM 947 C CA . ALA A 1 117 ? 19.025 -14.426 -3.144 1.00 81.00 117 ALA A CA 1
ATOM 948 C C . ALA A 1 117 ? 19.107 -14.746 -4.643 1.00 81.00 117 ALA A C 1
ATOM 950 O O . ALA A 1 117 ? 18.445 -14.091 -5.443 1.00 81.00 117 ALA A O 1
ATOM 951 N N . VAL A 1 118 ? 19.935 -15.719 -5.020 1.00 77.25 118 VAL A N 1
ATOM 952 C CA . VAL A 1 118 ? 20.162 -16.136 -6.410 1.00 77.25 118 VAL A CA 1
ATOM 953 C C . VAL A 1 118 ? 20.153 -17.663 -6.454 1.00 77.25 118 VAL A C 1
ATOM 955 O O . VAL A 1 118 ? 20.960 -18.294 -5.773 1.00 77.25 118 VAL A O 1
ATOM 958 N N . GLY A 1 119 ? 19.224 -18.259 -7.210 1.00 70.06 119 GLY A N 1
ATOM 959 C CA . GLY A 1 119 ? 19.143 -19.718 -7.392 1.00 70.06 119 GLY A CA 1
ATOM 960 C C . GLY A 1 119 ? 18.999 -20.511 -6.085 1.00 70.06 119 GLY A C 1
ATOM 961 O O . GLY A 1 119 ? 19.659 -21.527 -5.900 1.00 70.06 119 GLY A O 1
ATOM 962 N N . GLY A 1 120 ? 18.223 -20.004 -5.120 1.00 76.69 120 GLY A N 1
ATOM 963 C CA . GLY A 1 120 ? 18.056 -20.643 -3.806 1.00 76.69 120 GLY A CA 1
ATOM 964 C C . GLY A 1 120 ? 19.242 -20.481 -2.841 1.00 76.69 120 GLY A C 1
ATOM 965 O O . GLY A 1 120 ? 19.166 -20.946 -1.706 1.00 76.69 120 GLY A O 1
ATOM 966 N N . GLN A 1 121 ? 20.313 -19.788 -3.242 1.00 75.38 121 GLN A N 1
ATOM 967 C CA . GLN A 1 121 ? 21.464 -19.473 -2.392 1.00 75.38 121 GLN A CA 1
ATOM 968 C C . GLN A 1 121 ? 21.574 -17.973 -2.106 1.00 75.38 121 GLN A C 1
ATOM 970 O O . GLN A 1 121 ? 21.110 -17.134 -2.875 1.00 75.38 121 GLN A O 1
ATOM 975 N N . TYR A 1 122 ? 22.242 -17.619 -1.006 1.00 81.88 122 TYR A N 1
ATOM 976 C CA . TYR A 1 122 ? 22.535 -16.227 -0.671 1.00 81.88 122 TYR A CA 1
ATOM 977 C C . TYR A 1 122 ? 23.974 -15.863 -1.037 1.00 81.88 122 TYR A C 1
ATOM 979 O O . TYR A 1 122 ? 24.929 -16.442 -0.518 1.00 81.88 122 TYR A O 1
ATOM 987 N N . ARG A 1 123 ? 24.138 -14.854 -1.894 1.00 85.81 123 ARG A N 1
ATOM 988 C CA . ARG A 1 123 ? 25.437 -14.273 -2.252 1.00 85.81 123 ARG A CA 1
ATOM 989 C C . ARG A 1 123 ? 25.633 -12.965 -1.493 1.00 85.81 123 ARG A C 1
ATOM 991 O O . ARG A 1 123 ? 24.766 -12.096 -1.525 1.00 85.81 123 ARG A O 1
ATOM 998 N N . LYS A 1 124 ? 26.768 -12.828 -0.805 1.00 89.25 124 LYS A N 1
ATOM 999 C CA . LYS A 1 124 ? 27.146 -11.620 -0.056 1.00 89.25 124 LYS A CA 1
ATOM 1000 C C . LYS A 1 124 ? 28.183 -10.832 -0.846 1.00 89.25 124 LYS A C 1
ATOM 1002 O O . LYS A 1 124 ? 29.211 -11.390 -1.215 1.00 89.25 124 LYS A O 1
ATOM 1007 N N . VAL A 1 125 ? 27.948 -9.540 -1.051 1.00 88.75 125 VAL A N 1
ATOM 1008 C CA . VAL A 1 125 ? 28.905 -8.632 -1.698 1.00 88.75 125 VAL A CA 1
ATOM 1009 C C . VAL A 1 125 ? 29.101 -7.381 -0.856 1.00 88.75 125 VAL A C 1
ATOM 1011 O O . VAL A 1 125 ? 28.176 -6.913 -0.198 1.00 88.75 125 VAL A O 1
ATOM 1014 N N . LYS A 1 126 ? 30.318 -6.834 -0.846 1.00 89.81 126 LYS A N 1
ATOM 1015 C CA . LYS A 1 126 ? 30.621 -5.601 -0.096 1.00 89.81 126 LYS A CA 1
ATOM 1016 C C . LYS A 1 126 ? 30.015 -4.362 -0.752 1.00 89.81 126 LYS A C 1
ATOM 1018 O O . LYS A 1 126 ? 29.696 -3.401 -0.066 1.00 89.81 126 LYS A O 1
ATOM 1023 N N . GLN A 1 127 ? 29.860 -4.403 -2.070 1.00 87.25 127 GLN A N 1
ATOM 1024 C CA . GLN A 1 127 ? 29.278 -3.343 -2.877 1.00 87.25 127 GLN A CA 1
ATOM 1025 C C . GLN A 1 127 ? 28.678 -3.934 -4.151 1.00 87.25 127 GLN A C 1
ATOM 1027 O O . GLN A 1 127 ? 29.135 -4.980 -4.617 1.00 87.25 127 GLN A O 1
ATOM 1032 N N . SER A 1 128 ? 27.687 -3.251 -4.715 1.00 85.25 128 SER A N 1
ATOM 1033 C CA . SER A 1 128 ? 27.172 -3.528 -6.056 1.00 85.25 128 SER A CA 1
ATOM 1034 C C . SER A 1 128 ? 27.442 -2.314 -6.931 1.00 85.25 128 SER A C 1
ATOM 1036 O O . SER A 1 128 ? 27.053 -1.205 -6.569 1.00 85.25 128 SER A O 1
ATOM 1038 N N . ILE A 1 129 ? 28.122 -2.515 -8.056 1.00 82.38 129 ILE A N 1
ATOM 1039 C CA . ILE A 1 129 ? 28.468 -1.442 -8.990 1.00 82.38 129 ILE A CA 1
ATOM 1040 C C . ILE A 1 129 ? 27.539 -1.548 -10.192 1.00 82.38 129 ILE A C 1
ATOM 1042 O O . ILE A 1 129 ? 27.490 -2.579 -10.857 1.00 82.38 129 ILE A O 1
ATOM 1046 N N . LEU A 1 130 ? 26.823 -0.467 -10.463 1.00 77.69 130 LEU A N 1
ATOM 1047 C CA . LEU A 1 130 ? 26.094 -0.245 -11.694 1.00 77.69 130 LEU A CA 1
ATOM 1048 C C . LEU A 1 130 ? 26.960 0.668 -12.573 1.00 77.69 130 LEU A C 1
ATOM 1050 O O . LEU A 1 130 ? 27.136 1.837 -12.221 1.00 77.69 130 LEU A O 1
ATOM 1054 N N . PRO A 1 131 ? 27.561 0.160 -13.660 1.00 76.44 131 PRO A N 1
ATOM 1055 C CA . PRO A 1 131 ? 28.394 0.986 -14.520 1.00 76.44 131 PRO A CA 1
ATOM 1056 C C . PRO A 1 131 ? 27.550 2.056 -15.239 1.00 76.44 131 PRO A C 1
ATOM 1058 O O . PRO A 1 131 ? 26.378 1.805 -15.535 1.00 76.44 131 PRO A O 1
ATOM 1061 N N . PRO A 1 132 ? 28.122 3.240 -15.523 1.00 73.62 132 PRO A N 1
ATOM 1062 C CA . PRO A 1 132 ? 27.473 4.266 -16.338 1.00 73.62 132 PRO A CA 1
ATOM 1063 C C . PRO A 1 132 ? 27.093 3.735 -17.720 1.00 73.62 132 PRO A C 1
ATOM 1065 O O . PRO A 1 132 ? 27.844 2.964 -18.320 1.00 73.62 132 PRO A O 1
ATOM 1068 N N . ARG A 1 133 ? 25.949 4.185 -18.242 1.00 67.62 133 ARG A N 1
ATOM 1069 C CA . ARG A 1 133 ? 25.469 3.850 -19.587 1.00 67.62 133 ARG A CA 1
ATOM 1070 C C . ARG A 1 133 ? 25.236 5.113 -20.408 1.00 67.62 133 ARG A C 1
ATOM 1072 O O . ARG A 1 133 ? 24.670 6.099 -19.940 1.00 67.62 133 ARG A O 1
ATOM 1079 N N . THR A 1 134 ? 25.627 5.066 -21.675 1.00 63.00 134 THR A N 1
ATOM 1080 C CA . THR A 1 134 ? 25.476 6.181 -22.622 1.00 63.00 134 THR A CA 1
ATOM 1081 C C . THR A 1 134 ? 24.019 6.440 -23.021 1.00 63.00 134 THR A C 1
ATOM 1083 O O . THR A 1 134 ? 23.699 7.548 -23.443 1.00 63.00 134 THR A O 1
ATOM 1086 N N . GLN A 1 135 ? 23.119 5.466 -22.845 1.00 61.69 135 GLN A N 1
ATOM 1087 C CA . GLN A 1 135 ? 21.717 5.547 -23.261 1.00 61.69 135 GLN A CA 1
ATOM 1088 C C . GLN A 1 135 ? 20.768 4.991 -22.188 1.00 61.69 135 GLN A C 1
ATOM 1090 O O . GLN A 1 135 ? 21.099 4.039 -21.482 1.00 61.69 135 GLN A O 1
ATOM 1095 N N . LEU A 1 136 ? 19.587 5.607 -22.057 1.00 57.97 136 LEU A N 1
ATOM 1096 C CA . LEU A 1 136 ? 18.519 5.154 -21.164 1.00 57.97 136 LEU A CA 1
ATOM 1097 C C . LEU A 1 136 ? 17.625 4.171 -21.938 1.00 57.97 136 LEU A C 1
ATOM 1099 O O . LEU A 1 136 ? 17.025 4.563 -22.938 1.00 57.97 136 LEU A O 1
ATOM 1103 N N . GLY A 1 137 ? 17.525 2.918 -21.492 1.00 61.78 137 GLY A N 1
ATOM 1104 C CA . GLY A 1 137 ? 16.690 1.891 -22.129 1.00 61.78 137 GLY A CA 1
ATOM 1105 C C . GLY A 1 137 ? 17.447 0.597 -22.425 1.00 61.78 137 GLY A C 1
ATOM 1106 O O . GLY A 1 137 ? 18.564 0.419 -21.952 1.00 61.78 137 GLY A O 1
ATOM 1107 N N . ILE A 1 138 ? 16.805 -0.298 -23.179 1.00 63.56 138 ILE A N 1
ATOM 1108 C CA . ILE A 1 138 ? 17.398 -1.539 -23.691 1.00 63.56 138 ILE A CA 1
ATOM 1109 C C . ILE A 1 138 ? 18.035 -1.192 -25.040 1.00 63.56 138 ILE A C 1
ATOM 1111 O O . ILE A 1 138 ? 17.320 -0.827 -25.974 1.00 63.56 138 ILE A O 1
ATOM 1115 N N . ASN A 1 139 ? 19.364 -1.226 -25.128 1.00 68.62 139 ASN A N 1
ATOM 1116 C CA . ASN A 1 139 ? 20.060 -1.142 -26.413 1.00 68.62 139 ASN A CA 1
ATOM 1117 C C . ASN A 1 139 ? 20.208 -2.548 -27.036 1.00 68.62 139 ASN A C 1
ATOM 1119 O O . ASN A 1 139 ? 19.854 -3.546 -26.414 1.00 68.62 139 ASN A O 1
ATOM 1123 N N . ALA A 1 140 ? 20.734 -2.644 -28.259 1.00 71.44 140 ALA A N 1
ATOM 1124 C CA . ALA A 1 140 ? 20.878 -3.932 -28.949 1.00 71.44 140 ALA A CA 1
ATOM 1125 C C . ALA A 1 140 ? 21.776 -4.939 -28.194 1.00 71.44 140 ALA A C 1
ATOM 1127 O O . ALA A 1 140 ? 21.575 -6.147 -28.293 1.00 71.44 140 ALA A O 1
ATOM 1128 N N . GLU A 1 141 ? 22.746 -4.453 -27.414 1.00 71.25 141 GLU A N 1
ATOM 1129 C CA . GLU A 1 141 ? 23.614 -5.292 -26.577 1.00 71.25 141 GLU A CA 1
ATOM 1130 C C . GLU A 1 141 ? 22.875 -5.806 -25.330 1.00 71.25 141 GLU A C 1
ATOM 1132 O O . GLU A 1 141 ? 22.992 -6.979 -24.984 1.00 71.25 141 GLU A O 1
ATOM 1137 N N . ASP A 1 142 ? 22.080 -4.952 -24.678 1.00 68.75 142 ASP A N 1
ATOM 1138 C CA . ASP A 1 142 ? 21.203 -5.315 -23.565 1.00 68.75 142 ASP A CA 1
ATOM 1139 C C . ASP A 1 142 ? 20.123 -6.301 -24.030 1.00 68.75 142 ASP A C 1
ATOM 1141 O O . ASP A 1 142 ? 19.811 -7.243 -23.311 1.00 68.75 142 ASP A O 1
ATOM 1145 N N . GLU A 1 143 ? 19.568 -6.118 -25.230 1.00 76.12 143 GLU A N 1
ATOM 1146 C CA . GLU A 1 143 ? 18.591 -7.034 -25.823 1.00 76.12 143 GLU A CA 1
ATOM 1147 C C . GLU A 1 143 ? 19.208 -8.418 -26.047 1.00 76.12 143 GLU A C 1
ATOM 1149 O O . GLU A 1 143 ? 18.641 -9.420 -25.612 1.00 76.12 143 GLU A O 1
ATOM 1154 N N . ALA A 1 144 ? 20.410 -8.474 -26.628 1.00 76.56 144 ALA A N 1
ATOM 1155 C CA . ALA A 1 144 ? 21.152 -9.719 -26.802 1.00 76.56 144 ALA A CA 1
ATOM 1156 C C . ALA A 1 144 ? 21.492 -10.385 -25.458 1.00 76.56 144 ALA A C 1
ATOM 1158 O O . ALA A 1 144 ? 21.307 -11.590 -25.311 1.00 76.56 144 ALA A O 1
ATOM 1159 N N . MET A 1 145 ? 21.928 -9.611 -24.458 1.00 76.75 145 MET A N 1
ATOM 1160 C CA . MET A 1 145 ? 22.222 -10.120 -23.115 1.00 76.75 145 MET A CA 1
ATOM 1161 C C . MET A 1 145 ? 20.966 -10.663 -22.422 1.00 76.75 145 MET A C 1
ATOM 1163 O O . MET A 1 145 ? 21.009 -11.723 -21.806 1.00 76.75 145 MET A O 1
ATOM 1167 N N . VAL A 1 146 ? 19.838 -9.954 -22.515 1.00 79.06 146 VAL A N 1
ATOM 1168 C CA . VAL A 1 146 ? 18.560 -10.406 -21.951 1.00 79.06 146 VAL A CA 1
ATOM 1169 C C . VAL A 1 146 ? 18.106 -11.689 -22.638 1.00 79.06 146 VAL A C 1
ATOM 1171 O O . VAL A 1 146 ? 17.707 -12.625 -21.949 1.00 79.06 146 VAL A O 1
ATOM 1174 N N . LEU A 1 147 ? 18.202 -11.762 -23.967 1.00 78.62 147 LEU A N 1
ATOM 1175 C CA . LEU A 1 147 ? 17.873 -12.966 -24.728 1.00 78.62 147 LEU A CA 1
ATOM 1176 C C . LEU A 1 147 ? 18.788 -14.141 -24.363 1.00 78.62 147 LEU A C 1
ATOM 1178 O O . LEU A 1 147 ? 18.290 -15.254 -24.231 1.00 78.62 147 LEU A O 1
ATOM 1182 N N . ASP A 1 148 ? 20.079 -13.905 -24.131 1.00 82.56 148 ASP A N 1
ATOM 1183 C CA . ASP A 1 148 ? 21.039 -14.935 -23.715 1.00 82.56 148 ASP A CA 1
ATOM 1184 C C . ASP A 1 148 ? 20.777 -15.437 -22.285 1.00 82.56 148 ASP A C 1
ATOM 1186 O O . ASP A 1 148 ? 20.770 -16.641 -22.036 1.00 82.56 148 ASP A O 1
ATOM 1190 N N . ILE A 1 149 ? 20.465 -14.534 -21.347 1.00 80.12 149 ILE A N 1
ATOM 1191 C CA . ILE A 1 149 ? 20.085 -14.893 -19.970 1.00 80.12 149 ILE A CA 1
ATOM 1192 C C . ILE A 1 149 ? 18.779 -15.692 -19.963 1.00 80.12 149 ILE A C 1
ATOM 1194 O O . ILE A 1 149 ? 18.683 -16.721 -19.293 1.00 80.12 149 ILE A O 1
ATOM 1198 N N . VAL A 1 150 ? 17.767 -15.224 -20.697 1.00 80.31 150 VAL A N 1
ATOM 1199 C CA . VAL A 1 150 ? 16.470 -15.904 -20.804 1.00 80.31 150 VAL A CA 1
ATOM 1200 C C . VAL A 1 150 ? 16.636 -17.252 -21.500 1.00 80.31 150 VAL A C 1
ATOM 1202 O O . VAL A 1 150 ? 16.107 -18.247 -21.014 1.00 80.31 150 VAL A O 1
ATOM 1205 N N . GLY A 1 151 ? 17.410 -17.305 -22.584 1.00 80.62 151 GLY A N 1
ATOM 1206 C CA . GLY A 1 151 ? 17.738 -18.531 -23.306 1.00 80.62 151 GLY A CA 1
ATOM 1207 C C . GLY A 1 151 ? 18.455 -19.541 -22.418 1.00 80.62 151 GLY A C 1
ATOM 1208 O O . GLY A 1 151 ? 18.007 -20.675 -22.310 1.00 80.62 151 GLY A O 1
ATOM 1209 N N . SER A 1 152 ? 19.484 -19.111 -21.686 1.00 77.81 152 SER A N 1
ATOM 1210 C CA . SER A 1 152 ? 20.218 -19.952 -20.732 1.00 77.81 152 SER A CA 1
ATOM 1211 C C . SER A 1 152 ? 19.321 -20.478 -19.611 1.00 77.81 152 SER A C 1
ATOM 1213 O O . SER A 1 152 ? 19.413 -21.645 -19.238 1.00 77.81 152 SER A O 1
ATOM 1215 N N . PHE A 1 153 ? 18.417 -19.642 -19.092 1.00 78.56 153 PHE A N 1
ATOM 1216 C CA . PHE A 1 153 ? 17.457 -20.053 -18.070 1.00 78.56 153 PHE A CA 1
ATOM 1217 C C . PHE A 1 153 ? 16.465 -21.098 -18.599 1.00 78.56 153 PHE A C 1
ATOM 1219 O O . PHE A 1 153 ? 16.219 -22.100 -17.927 1.00 78.56 153 PHE A O 1
ATOM 1226 N N . ILE A 1 154 ? 15.917 -20.883 -19.802 1.00 79.88 154 ILE A N 1
ATOM 1227 C CA . ILE A 1 154 ? 15.028 -21.838 -20.477 1.00 79.88 154 ILE A CA 1
ATOM 1228 C C . ILE A 1 154 ? 15.774 -23.151 -20.740 1.00 79.88 154 ILE A C 1
ATOM 1230 O O . ILE A 1 154 ? 15.259 -24.223 -20.423 1.00 79.88 154 ILE A O 1
ATOM 1234 N N . ASP A 1 155 ? 16.996 -23.086 -21.254 1.00 77.25 155 ASP A N 1
ATOM 1235 C CA . ASP A 1 155 ? 17.812 -24.265 -21.524 1.00 77.25 155 ASP A CA 1
ATOM 1236 C C . ASP A 1 155 ? 18.082 -25.068 -20.250 1.00 77.25 155 ASP A C 1
ATOM 1238 O O . ASP A 1 155 ? 17.893 -26.282 -20.234 1.00 77.25 155 ASP A O 1
ATOM 1242 N N . GLU A 1 156 ? 18.493 -24.407 -19.170 1.00 74.00 156 GLU A N 1
ATOM 1243 C CA . GLU A 1 156 ? 18.856 -25.061 -17.912 1.00 74.00 156 GLU A CA 1
ATOM 1244 C C . GLU A 1 156 ? 17.641 -25.634 -17.167 1.00 74.00 156 GLU A C 1
ATOM 1246 O O . GLU A 1 156 ? 17.722 -26.738 -16.632 1.00 74.00 156 GLU A O 1
ATOM 1251 N N . HIS A 1 157 ? 16.512 -24.917 -17.146 1.00 67.06 157 HIS A N 1
ATOM 1252 C CA . HIS A 1 157 ? 15.391 -25.242 -16.255 1.00 67.06 157 HIS A CA 1
ATOM 1253 C C . HIS A 1 157 ? 14.150 -25.794 -16.961 1.00 67.06 157 HIS A C 1
ATOM 1255 O O . HIS A 1 157 ? 13.330 -26.437 -16.309 1.00 67.06 157 HIS A O 1
ATOM 1261 N N . LEU A 1 158 ? 13.980 -25.544 -18.262 1.00 64.62 158 LEU A N 1
ATOM 1262 C CA . LEU A 1 158 ? 12.809 -25.993 -19.024 1.00 64.62 158 LEU A CA 1
ATOM 1263 C C . LEU A 1 158 ? 13.152 -27.067 -20.057 1.00 64.62 158 LEU A C 1
ATOM 1265 O O . LEU A 1 158 ? 12.348 -27.973 -20.251 1.00 64.62 158 LEU A O 1
ATOM 1269 N N . LEU A 1 159 ? 14.317 -26.990 -20.709 1.00 69.19 159 LEU A N 1
ATOM 1270 C CA . LEU A 1 159 ? 14.681 -27.929 -21.780 1.00 69.19 159 LEU A CA 1
ATOM 1271 C C . LEU A 1 159 ? 15.612 -29.058 -21.320 1.00 69.19 159 LEU A C 1
ATOM 1273 O O . LEU A 1 159 ? 15.482 -30.174 -21.811 1.00 69.19 159 LEU A O 1
ATOM 1277 N N . ARG A 1 160 ? 16.525 -28.807 -20.372 1.00 62.47 160 ARG A N 1
ATOM 1278 C CA . ARG A 1 160 ? 17.399 -29.841 -19.774 1.00 62.47 160 ARG A CA 1
ATOM 1279 C C . ARG A 1 160 ? 16.832 -30.461 -18.494 1.00 62.47 160 ARG A C 1
ATOM 1281 O O . ARG A 1 160 ? 17.456 -31.348 -17.921 1.00 62.47 160 ARG A O 1
ATOM 1288 N N . GLY A 1 161 ? 15.655 -30.017 -18.057 1.00 56.38 161 GLY A N 1
ATOM 1289 C CA . GLY A 1 161 ? 14.895 -30.603 -16.954 1.00 56.38 161 GLY A CA 1
ATOM 1290 C C . GLY A 1 161 ? 14.122 -31.865 -17.356 1.00 56.38 161 GLY A C 1
ATOM 1291 O O . GLY A 1 161 ? 12.900 -31.881 -17.234 1.00 56.38 161 GLY A O 1
ATOM 1292 N N . THR A 1 162 ? 14.831 -32.901 -17.818 1.00 49.09 162 THR A N 1
ATOM 1293 C CA . THR A 1 162 ? 14.409 -34.319 -17.838 1.00 49.09 162 THR A CA 1
ATOM 1294 C C . THR A 1 162 ? 15.604 -35.203 -17.539 1.00 49.09 162 THR A C 1
ATOM 1296 O O . THR A 1 162 ? 16.616 -35.037 -18.257 1.00 49.09 162 THR A O 1
#

pLDDT: mean 83.73, std 12.03, range [49.09, 96.75]